Protein AF-A0A1E3VMR7-F1 (afdb_monomer)

Structure (mmCIF, N/CA/C/O backbone):
data_AF-A0A1E3VMR7-F1
#
_entry.id   AF-A0A1E3VMR7-F1
#
loop_
_atom_site.group_PDB
_atom_site.id
_atom_site.type_symbol
_atom_site.label_atom_id
_atom_site.label_alt_id
_atom_site.label_comp_id
_atom_site.label_asym_id
_atom_site.label_entity_id
_atom_site.label_seq_id
_atom_site.pdbx_PDB_ins_code
_atom_site.Cartn_x
_atom_site.Cartn_y
_atom_site.Cartn_z
_atom_site.occupancy
_atom_site.B_iso_or_equiv
_atom_site.auth_seq_id
_atom_site.auth_comp_id
_atom_site.auth_asym_id
_atom_site.auth_atom_id
_atom_site.pdbx_PDB_model_num
ATOM 1 N N . MET A 1 1 ? -7.855 6.022 -0.232 1.00 80.88 1 MET A N 1
ATOM 2 C CA . MET A 1 1 ? -7.614 5.793 1.214 1.00 80.88 1 MET A CA 1
ATOM 3 C C . MET A 1 1 ? -6.220 5.238 1.507 1.00 80.88 1 MET A C 1
ATOM 5 O O . MET A 1 1 ? -5.558 5.790 2.373 1.00 80.88 1 MET A O 1
ATOM 9 N N . ALA A 1 2 ? -5.736 4.217 0.783 1.00 87.19 2 ALA A N 1
ATOM 10 C CA . ALA A 1 2 ? -4.432 3.581 1.044 1.00 87.19 2 ALA A CA 1
ATOM 11 C C . ALA A 1 2 ? -3.250 4.563 1.197 1.00 87.19 2 ALA A C 1
ATOM 13 O O . ALA A 1 2 ? -2.472 4.449 2.140 1.00 87.19 2 ALA A O 1
ATOM 14 N N . GLY A 1 3 ? -3.145 5.557 0.303 1.00 86.25 3 GLY A N 1
ATOM 15 C CA . GLY A 1 3 ? -2.111 6.597 0.383 1.00 86.25 3 GLY A CA 1
ATOM 16 C C . GLY A 1 3 ? -2.225 7.458 1.643 1.00 86.25 3 GLY A C 1
ATOM 17 O O . GLY A 1 3 ? -1.239 7.632 2.345 1.00 86.25 3 GLY A O 1
ATOM 18 N N . VAL A 1 4 ? -3.439 7.907 1.980 1.00 88.88 4 VAL A N 1
ATOM 19 C CA . VAL A 1 4 ? -3.711 8.711 3.186 1.00 88.88 4 VAL A CA 1
ATOM 20 C C . VAL A 1 4 ? -3.326 7.946 4.452 1.00 88.88 4 VAL A C 1
ATOM 22 O O . VAL A 1 4 ? -2.595 8.475 5.281 1.00 88.88 4 VAL A O 1
ATOM 25 N N . LEU A 1 5 ? -3.741 6.681 4.572 1.00 89.62 5 LE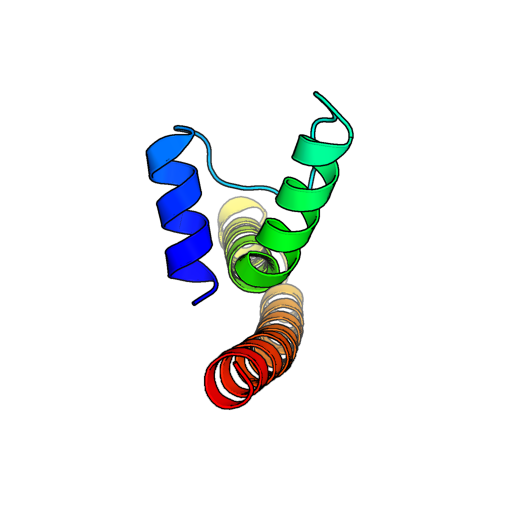U A N 1
ATOM 26 C CA . LEU A 1 5 ? -3.381 5.813 5.699 1.00 89.62 5 LEU A CA 1
ATOM 27 C C . LEU A 1 5 ? -1.869 5.601 5.803 1.00 89.62 5 LEU A C 1
ATOM 29 O O . LEU A 1 5 ? -1.297 5.725 6.885 1.00 89.62 5 LEU A O 1
ATOM 33 N N . SER A 1 6 ? -1.210 5.308 4.679 1.00 90.00 6 SER A N 1
ATOM 34 C CA . SER A 1 6 ? 0.240 5.114 4.658 1.00 90.00 6 SER A CA 1
ATOM 35 C C . SER A 1 6 ? 0.996 6.382 5.058 1.00 90.00 6 SER A C 1
ATOM 37 O O . SER A 1 6 ? 1.982 6.285 5.788 1.00 90.00 6 SER A O 1
ATOM 39 N N . SER A 1 7 ? 0.563 7.549 4.581 1.00 90.56 7 SER A N 1
ATOM 40 C CA . SER A 1 7 ? 1.173 8.841 4.904 1.00 90.56 7 SER A CA 1
ATOM 41 C C . SER A 1 7 ? 0.901 9.258 6.345 1.00 90.56 7 SER A C 1
ATOM 43 O O . SER A 1 7 ? 1.807 9.750 7.006 1.00 90.56 7 SER A O 1
ATOM 45 N N .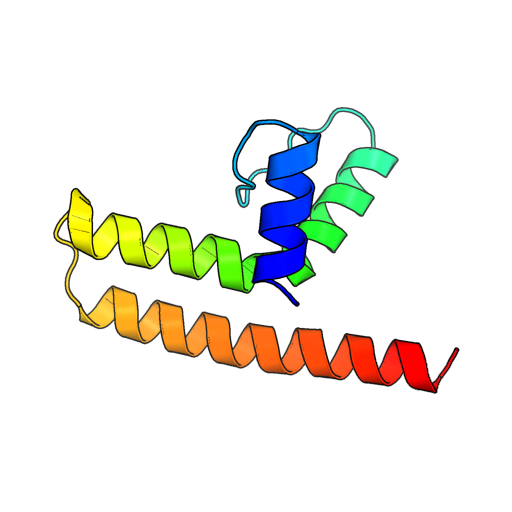 PHE A 1 8 ? -0.308 9.019 6.857 1.00 92.19 8 PHE A N 1
ATOM 46 C CA . PHE A 1 8 ? -0.654 9.308 8.247 1.00 92.19 8 PHE A CA 1
ATOM 47 C C . PHE A 1 8 ? 0.191 8.486 9.216 1.00 92.19 8 PHE A C 1
ATOM 49 O O . PHE A 1 8 ? 0.769 9.035 10.149 1.00 92.19 8 PHE A O 1
ATOM 56 N N . VAL A 1 9 ? 0.332 7.180 8.974 1.00 89.62 9 VAL A N 1
ATOM 57 C CA . VAL A 1 9 ? 1.201 6.367 9.829 1.00 89.62 9 VAL A CA 1
ATOM 58 C C . VAL A 1 9 ? 2.641 6.830 9.732 1.00 89.62 9 VAL A C 1
ATOM 60 O O . VAL A 1 9 ? 3.256 6.994 10.772 1.00 89.62 9 VAL A O 1
ATOM 63 N N . GLN A 1 10 ? 3.153 7.121 8.534 1.00 92.88 10 GLN A N 1
ATOM 64 C CA . GLN A 1 10 ? 4.508 7.656 8.395 1.00 92.88 10 GLN A CA 1
ATOM 65 C C . GLN A 1 10 ? 4.705 8.970 9.162 1.00 92.88 10 GLN A C 1
ATOM 67 O O . GLN A 1 10 ? 5.755 9.164 9.766 1.00 92.88 10 GLN A O 1
ATOM 72 N N . LEU A 1 11 ? 3.705 9.853 9.168 1.00 94.25 11 LEU A N 1
ATOM 73 C CA . LEU A 1 11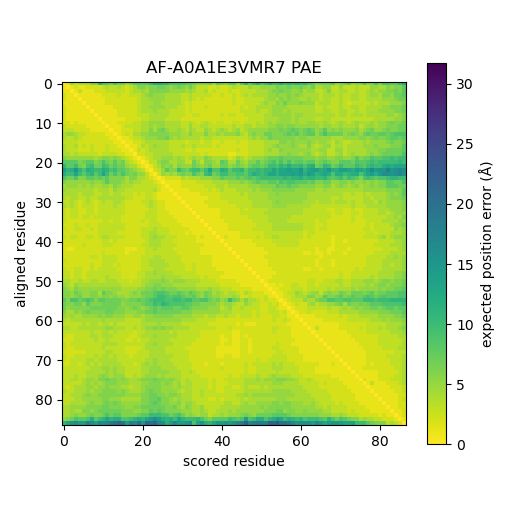 ? 3.741 11.100 9.928 1.00 94.25 11 LEU A CA 1
ATOM 74 C C . LEU A 1 11 ? 3.866 10.842 11.436 1.00 94.25 11 LEU A C 1
ATOM 76 O O . LEU A 1 11 ? 4.636 11.518 12.108 1.00 94.25 11 LEU A O 1
ATOM 80 N N . VAL A 1 12 ? 3.131 9.859 11.960 1.00 92.69 12 VAL A N 1
ATOM 81 C CA . VAL A 1 12 ? 3.128 9.532 13.395 1.00 92.69 12 VAL A CA 1
ATOM 82 C C . VAL A 1 12 ? 4.347 8.698 13.799 1.00 92.69 12 VAL A C 1
ATOM 84 O O . VAL A 1 12 ? 4.891 8.895 14.882 1.00 92.69 12 VAL A O 1
ATOM 87 N N . SER A 1 13 ? 4.791 7.760 12.958 1.00 89.75 13 SER A N 1
ATOM 88 C CA . SER A 1 13 ? 5.896 6.847 13.271 1.00 89.75 13 SER A CA 1
ATOM 89 C C . SER A 1 13 ? 7.272 7.348 12.842 1.00 89.75 13 SER A C 1
ATOM 91 O O . SER A 1 13 ? 8.262 6.705 13.177 1.00 89.75 13 SER A O 1
ATOM 93 N N . GLY A 1 14 ? 7.360 8.411 12.039 1.00 92.38 14 GLY A N 1
ATOM 94 C CA . GLY A 1 14 ? 8.597 8.886 11.400 1.00 92.38 14 GLY A CA 1
ATOM 95 C C . GLY A 1 14 ? 9.087 7.994 10.251 1.00 92.38 14 GLY A C 1
ATOM 96 O O . GLY A 1 14 ? 9.697 8.475 9.299 1.00 92.38 14 GLY A O 1
ATOM 97 N N . GLU A 1 15 ? 8.760 6.703 10.291 1.00 89.31 15 GLU A N 1
ATOM 98 C CA . GLU A 1 15 ? 9.193 5.718 9.305 1.00 89.31 15 GLU A CA 1
ATOM 99 C C . GLU A 1 15 ? 8.108 5.369 8.270 1.00 89.31 15 GLU A C 1
ATOM 101 O O . GLU A 1 15 ? 6.934 5.197 8.614 1.00 89.31 15 GLU A O 1
ATOM 106 N N . PRO A 1 16 ? 8.472 5.199 6.985 1.00 90.38 16 PRO A N 1
ATOM 107 C CA . PRO A 1 16 ? 7.549 4.742 5.957 1.00 90.38 16 PRO A CA 1
ATOM 108 C C . PRO A 1 16 ? 7.034 3.327 6.248 1.00 90.38 16 PRO A C 1
ATOM 110 O O . PRO A 1 16 ? 7.812 2.395 6.432 1.00 90.38 16 PRO A O 1
ATOM 113 N N . MET A 1 17 ? 5.718 3.124 6.160 1.00 90.94 17 MET A N 1
ATOM 114 C CA . MET A 1 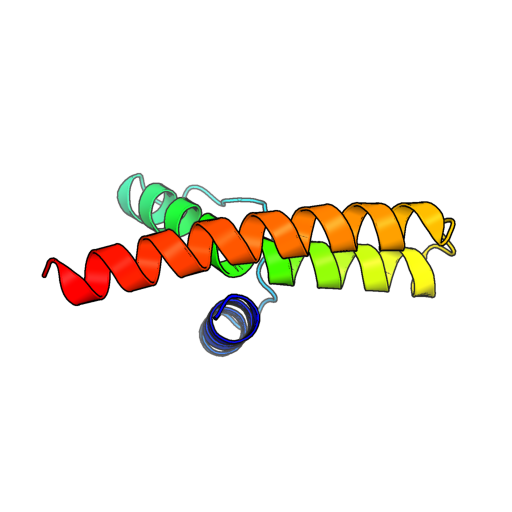17 ? 5.103 1.813 6.408 1.00 90.94 17 MET A CA 1
ATOM 115 C C . MET A 1 17 ? 5.589 0.724 5.445 1.00 90.94 17 MET A C 1
ATOM 117 O O . MET A 1 17 ? 5.724 0.968 4.249 1.00 90.94 17 MET A O 1
ATOM 121 N N . ARG A 1 18 ? 5.816 -0.497 5.937 1.00 92.06 18 ARG A N 1
ATOM 122 C CA . ARG A 1 18 ? 6.294 -1.652 5.154 1.00 92.06 18 ARG A CA 1
ATOM 123 C C . ARG A 1 18 ? 5.412 -2.869 5.450 1.00 92.06 18 ARG A C 1
ATOM 125 O O . ARG A 1 18 ? 4.719 -2.895 6.464 1.00 92.06 18 ARG A O 1
ATOM 132 N N . PHE A 1 19 ? 5.459 -3.890 4.591 1.00 89.94 19 PHE A N 1
ATOM 133 C CA . PHE A 1 19 ? 4.672 -5.118 4.787 1.00 89.94 19 PHE A CA 1
ATOM 134 C C . PHE A 1 19 ? 5.055 -5.909 6.049 1.00 89.94 19 PHE A C 1
ATOM 136 O O . PHE A 1 19 ? 4.227 -6.649 6.567 1.00 89.94 19 PHE A O 1
ATOM 143 N N . GLY A 1 20 ? 6.268 -5.724 6.580 1.00 86.88 20 GLY A N 1
ATOM 144 C CA . GLY A 1 20 ? 6.692 -6.367 7.824 1.00 86.88 20 GLY A CA 1
ATOM 145 C C . GLY A 1 20 ? 5.906 -5.868 9.036 1.00 86.88 20 GLY A C 1
ATOM 146 O O . GLY A 1 20 ? 5.631 -4.670 9.144 1.00 86.88 20 GLY A O 1
ATOM 147 N N . VAL A 1 21 ? 5.565 -6.782 9.943 1.00 82.12 21 VAL A N 1
ATOM 148 C CA . VAL A 1 21 ? 4.975 -6.497 11.258 1.00 82.12 21 VAL A CA 1
ATOM 149 C C . VAL A 1 21 ? 6.031 -6.804 12.306 1.00 82.12 21 VAL A C 1
ATOM 151 O O . VAL A 1 21 ? 6.639 -7.869 12.270 1.00 82.12 21 VAL A O 1
ATOM 154 N N . GLU A 1 22 ? 6.247 -5.873 13.226 1.00 82.12 22 GLU A N 1
ATOM 155 C CA . GLU A 1 22 ? 7.174 -6.059 14.336 1.00 82.12 22 GLU A CA 1
ATOM 156 C C . GLU A 1 22 ? 6.347 -6.395 15.586 1.00 82.12 22 GLU A C 1
ATOM 158 O O . GLU A 1 22 ? 5.600 -5.538 16.072 1.00 82.12 22 GLU A O 1
ATOM 163 N N . PRO A 1 23 ? 6.372 -7.651 16.062 1.00 75.56 23 PRO A N 1
ATOM 164 C CA . PRO A 1 23 ? 5.474 -8.092 17.118 1.00 75.56 23 PRO A CA 1
ATOM 165 C C . PRO A 1 23 ? 5.933 -7.541 18.471 1.00 75.56 23 PRO A C 1
ATOM 167 O O . PRO A 1 23 ? 6.836 -8.079 19.104 1.00 75.56 23 PRO A O 1
ATOM 170 N N . LYS A 1 24 ? 5.291 -6.459 18.922 1.00 81.75 24 LYS A N 1
ATOM 171 C CA . LYS A 1 24 ? 5.480 -5.901 20.276 1.00 81.75 24 LYS A CA 1
ATOM 172 C C . LYS A 1 24 ? 4.435 -6.413 21.271 1.00 81.75 24 LYS A C 1
ATOM 174 O O . LYS A 1 24 ? 4.726 -6.566 22.450 1.00 81.75 24 LYS A O 1
ATOM 179 N N . SER A 1 25 ? 3.219 -6.690 20.799 1.00 89.81 25 SER A N 1
ATOM 180 C CA . SER A 1 25 ? 2.136 -7.331 21.555 1.00 89.81 25 SER A CA 1
ATOM 181 C C . SER A 1 25 ? 1.087 -7.894 20.591 1.00 89.81 25 SER A C 1
ATOM 183 O O . SER A 1 25 ? 0.991 -7.432 19.453 1.00 89.81 25 SER A O 1
ATOM 185 N N . THR A 1 26 ? 0.268 -8.856 21.027 1.00 88.94 26 THR A N 1
ATOM 186 C CA . THR A 1 26 ? -0.779 -9.467 20.183 1.00 88.94 26 THR A CA 1
ATOM 187 C C . THR A 1 26 ? -1.743 -8.428 19.612 1.00 88.94 26 THR A C 1
ATOM 189 O O . THR A 1 26 ? -2.020 -8.431 18.415 1.00 88.94 26 THR A O 1
ATOM 192 N N . LEU A 1 27 ? -2.203 -7.488 20.444 1.00 89.81 27 LEU A N 1
ATOM 193 C CA . LEU A 1 27 ? -3.127 -6.438 20.016 1.00 89.81 27 LEU A CA 1
ATOM 194 C C . LEU A 1 27 ? -2.479 -5.486 18.998 1.00 89.81 27 LEU A C 1
ATOM 196 O O . LEU A 1 27 ? -3.095 -5.143 17.989 1.00 89.81 27 LEU A O 1
ATOM 200 N N . SER A 1 28 ? -1.217 -5.106 19.227 1.00 87.81 28 SER A N 1
ATOM 201 C CA . SER A 1 28 ? -0.452 -4.273 18.293 1.00 87.81 28 SER A CA 1
ATOM 202 C C . SER A 1 28 ? -0.241 -4.975 16.950 1.00 87.81 28 SER A C 1
ATOM 204 O O . SER A 1 28 ? -0.384 -4.344 15.902 1.00 87.81 28 SER A O 1
ATOM 206 N N . SER A 1 29 ? 0.022 -6.283 16.964 1.00 90.00 29 SER A N 1
ATOM 207 C CA . SER A 1 29 ? 0.161 -7.088 15.751 1.00 90.00 29 SER A CA 1
ATOM 208 C C . SER A 1 29 ? -1.140 -7.147 14.953 1.00 90.00 29 SER A C 1
ATOM 210 O O . SER A 1 29 ? -1.112 -6.920 13.746 1.00 90.00 29 SER A O 1
ATOM 212 N N . ILE A 1 30 ? -2.282 -7.380 15.610 1.00 92.25 30 ILE A N 1
ATOM 213 C CA . ILE A 1 30 ? -3.596 -7.423 14.947 1.00 92.25 30 ILE A CA 1
ATOM 214 C C . ILE A 1 30 ? -3.909 -6.073 14.295 1.00 92.25 30 ILE A C 1
ATOM 216 O O . ILE A 1 30 ? -4.168 -6.016 13.091 1.00 92.25 30 ILE A O 1
ATOM 220 N N . GLY A 1 31 ? -3.815 -4.976 15.053 1.00 91.44 31 GLY A N 1
ATOM 221 C CA . GLY A 1 31 ? -4.025 -3.632 14.509 1.00 91.44 31 GLY A CA 1
ATOM 222 C C . GLY A 1 31 ? -3.047 -3.312 13.375 1.00 91.44 31 GLY A C 1
ATOM 223 O O . GLY A 1 31 ? -3.430 -2.755 12.347 1.00 91.44 31 GLY A O 1
ATOM 224 N N . GLY A 1 32 ? -1.791 -3.741 13.515 1.00 90.75 32 GLY A N 1
ATOM 225 C CA . GLY A 1 32 ? -0.757 -3.594 12.499 1.00 90.75 32 GLY A CA 1
ATOM 226 C C . GLY A 1 32 ? -1.073 -4.325 11.194 1.00 90.75 32 GLY A C 1
ATOM 227 O O . GLY A 1 32 ? -0.794 -3.777 10.124 1.00 90.75 32 GLY A O 1
ATOM 228 N N . VAL A 1 33 ? -1.654 -5.524 11.261 1.00 91.69 33 VAL A N 1
ATOM 229 C CA . VAL A 1 33 ? -2.109 -6.275 10.083 1.00 91.69 33 VAL A CA 1
ATOM 230 C C . VAL A 1 33 ? -3.276 -5.556 9.422 1.00 91.69 33 VAL A C 1
ATOM 232 O O . VAL A 1 33 ? -3.182 -5.257 8.234 1.00 91.69 33 VAL A O 1
ATOM 235 N N . ILE A 1 34 ? -4.322 -5.204 10.179 1.00 91.81 34 ILE A N 1
ATOM 236 C CA . ILE A 1 34 ? -5.508 -4.501 9.656 1.00 91.81 34 ILE A CA 1
ATOM 237 C C . ILE A 1 34 ? -5.085 -3.241 8.903 1.00 91.81 34 ILE A C 1
ATOM 239 O O . ILE A 1 34 ? -5.469 -3.022 7.756 1.00 91.81 34 ILE A O 1
ATOM 243 N N . LEU A 1 35 ? -4.219 -2.440 9.514 1.00 91.50 35 LEU A N 1
ATOM 244 C CA . LEU A 1 35 ? -3.776 -1.185 8.930 1.00 91.50 35 LEU A CA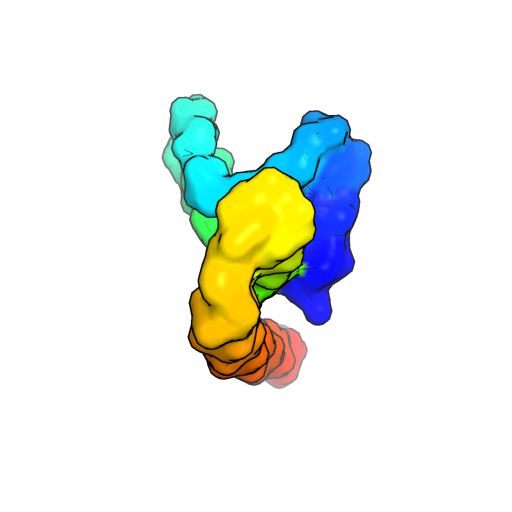 1
ATOM 245 C C . LEU A 1 35 ? -2.995 -1.402 7.619 1.00 91.50 35 LEU A C 1
ATOM 247 O O . LEU A 1 35 ? -3.185 -0.666 6.649 1.00 91.50 35 LEU A O 1
ATOM 251 N N . ARG A 1 36 ? -2.183 -2.463 7.543 1.00 92.81 36 ARG A N 1
ATOM 252 C CA . ARG A 1 36 ? -1.478 -2.870 6.316 1.00 92.81 36 ARG A CA 1
ATOM 253 C C . ARG A 1 36 ? -2.410 -3.445 5.254 1.00 92.81 36 ARG A C 1
ATOM 255 O O . ARG A 1 36 ? -2.100 -3.290 4.078 1.00 92.81 36 ARG A O 1
ATOM 262 N N . VAL A 1 37 ? -3.543 -4.049 5.615 1.00 92.75 37 VAL A N 1
ATOM 263 C CA . VAL 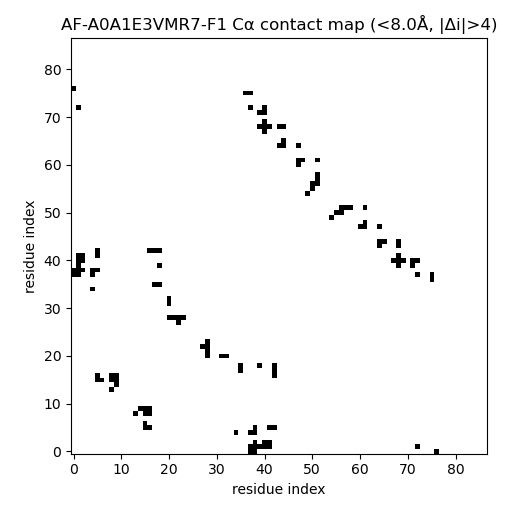A 1 37 ? -4.546 -4.488 4.629 1.00 92.75 37 VAL A CA 1
ATOM 264 C C . VAL A 1 37 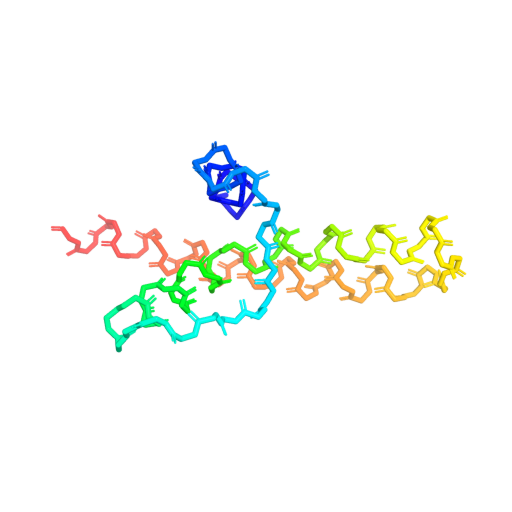? -5.079 -3.295 3.836 1.00 92.75 37 VAL A C 1
ATOM 266 O O . VAL A 1 37 ? -5.200 -3.380 2.617 1.00 92.75 37 VAL A O 1
ATOM 269 N N . PHE A 1 38 ? -5.325 -2.159 4.490 1.00 92.62 38 PHE A N 1
ATOM 270 C CA . PHE A 1 38 ? -5.821 -0.958 3.811 1.00 92.62 38 PHE A CA 1
ATOM 271 C C . PHE A 1 38 ? -4.712 -0.106 3.180 1.00 92.62 38 PHE A C 1
ATOM 273 O O . PHE A 1 38 ? -4.920 0.495 2.127 1.00 92.62 38 PHE A O 1
ATOM 280 N N . ALA A 1 39 ? -3.528 -0.038 3.792 1.00 94.12 39 ALA A N 1
ATOM 281 C CA . ALA A 1 39 ? -2.383 0.699 3.248 1.00 94.12 39 ALA A CA 1
ATOM 282 C C . ALA A 1 39 ? -1.595 -0.093 2.184 1.00 94.12 39 ALA A C 1
ATOM 284 O O . ALA A 1 39 ? -0.790 0.488 1.453 1.00 94.12 39 ALA A O 1
ATOM 285 N N . GLY A 1 40 ? -1.835 -1.401 2.070 1.00 94.62 40 GLY A N 1
ATOM 286 C CA . GLY A 1 40 ? -1.123 -2.345 1.206 1.00 94.62 40 GLY A CA 1
ATOM 287 C C . GLY A 1 40 ? -0.932 -1.877 -0.238 1.00 94.62 40 GLY A C 1
ATOM 288 O O . GLY A 1 40 ? 0.209 -1.896 -0.706 1.00 94.62 40 GLY A O 1
ATOM 289 N N . PRO A 1 41 ? -1.969 -1.360 -0.928 1.00 95.50 41 PRO A N 1
ATOM 290 C CA . PRO A 1 41 ? -1.821 -0.830 -2.283 1.00 95.50 41 PRO A CA 1
ATOM 291 C C . PRO A 1 41 ? -0.788 0.300 -2.392 1.00 95.50 41 PRO A C 1
ATOM 293 O O . PRO A 1 41 ? -0.006 0.339 -3.340 1.00 95.50 41 PRO A O 1
ATOM 296 N N . ALA A 1 42 ? -0.734 1.196 -1.401 1.00 95.12 42 ALA A N 1
ATOM 297 C CA . ALA A 1 42 ? 0.223 2.299 -1.381 1.00 95.12 42 ALA A CA 1
ATOM 298 C C . ALA A 1 42 ? 1.653 1.811 -1.107 1.00 95.12 42 ALA A C 1
ATOM 300 O O . ALA A 1 42 ? 2.597 2.268 -1.755 1.00 95.12 42 ALA A O 1
ATOM 301 N N . ILE A 1 43 ? 1.820 0.841 -0.199 1.00 95.38 43 ILE A N 1
ATOM 302 C CA . ILE A 1 43 ? 3.122 0.2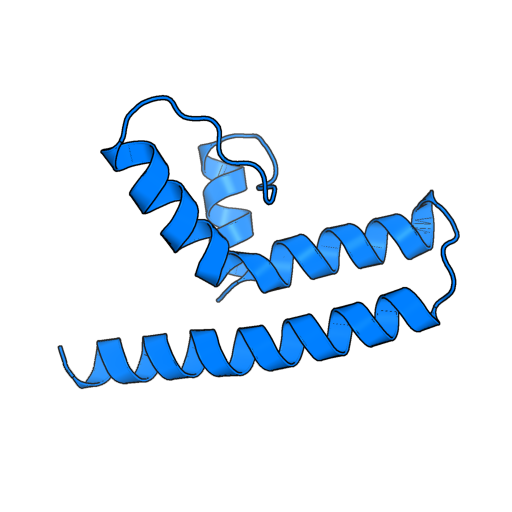12 0.076 1.00 95.38 43 ILE A CA 1
ATOM 303 C C . ILE A 1 43 ? 3.634 -0.503 -1.182 1.00 95.38 43 ILE A C 1
ATOM 305 O O . ILE A 1 43 ? 4.793 -0.321 -1.564 1.00 95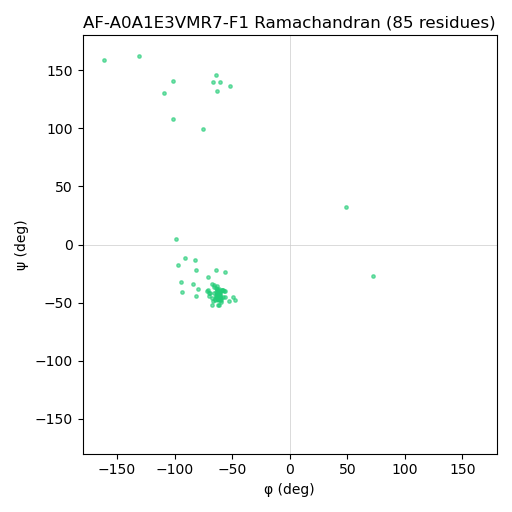.38 43 ILE A O 1
ATOM 309 N N . LEU A 1 44 ? 2.770 -1.279 -1.847 1.00 96.25 44 LEU A N 1
ATOM 310 C CA . LEU A 1 44 ? 3.089 -2.000 -3.078 1.00 96.25 44 LEU A CA 1
ATOM 311 C C . LEU A 1 44 ? 3.511 -1.036 -4.190 1.00 96.25 44 LEU A C 1
ATOM 313 O O . LEU A 1 44 ? 4.572 -1.225 -4.780 1.00 96.25 44 LEU A O 1
ATOM 317 N N . MET A 1 45 ? 2.734 0.024 -4.432 1.00 96.31 45 MET A N 1
ATOM 318 C CA . MET A 1 45 ? 3.055 1.036 -5.445 1.00 96.31 45 MET A CA 1
ATOM 319 C C . MET A 1 45 ? 4.364 1.754 -5.178 1.00 96.31 45 MET A C 1
ATOM 321 O O . MET A 1 45 ? 5.164 1.919 -6.098 1.00 96.31 45 MET A O 1
ATOM 325 N N . ARG A 1 46 ? 4.652 2.107 -3.924 1.00 94.38 46 ARG A N 1
ATOM 326 C CA . ARG A 1 46 ? 5.936 2.721 -3.583 1.00 94.38 46 ARG A CA 1
ATOM 327 C C . ARG A 1 46 ? 7.108 1.774 -3.841 1.00 94.38 46 ARG A C 1
ATOM 329 O O . ARG A 1 46 ? 8.141 2.214 -4.341 1.00 94.38 46 ARG A O 1
ATOM 336 N N . ASN A 1 47 ? 6.958 0.491 -3.520 1.00 94.81 47 ASN A N 1
ATOM 337 C CA . ASN A 1 47 ? 7.999 -0.508 -3.762 1.00 94.81 47 ASN A CA 1
ATOM 338 C C . ASN A 1 47 ? 8.189 -0.777 -5.261 1.00 94.81 47 ASN A C 1
ATOM 340 O O . ASN A 1 47 ? 9.324 -0.838 -5.719 1.00 94.81 47 ASN A O 1
ATOM 344 N N . ALA A 1 48 ? 7.104 -0.878 -6.032 1.00 95.19 48 ALA A N 1
ATOM 345 C CA . ALA A 1 48 ? 7.156 -1.069 -7.479 1.00 95.19 48 ALA A CA 1
ATOM 346 C C . ALA A 1 48 ? 7.805 0.128 -8.187 1.00 95.19 48 ALA A C 1
ATOM 348 O O . ALA A 1 48 ? 8.667 -0.048 -9.045 1.00 95.19 48 ALA A O 1
ATOM 349 N N . TRP A 1 49 ? 7.438 1.347 -7.785 1.00 95.12 49 TRP A N 1
ATOM 350 C CA . TRP A 1 49 ? 8.031 2.579 -8.299 1.00 95.12 49 TRP A CA 1
ATOM 351 C C . TRP A 1 49 ? 9.528 2.664 -7.988 1.00 95.12 49 TRP A C 1
ATOM 353 O O . TRP A 1 49 ? 10.334 2.907 -8.884 1.00 95.12 49 TRP A O 1
ATOM 363 N N . ARG A 1 50 ? 9.923 2.391 -6.736 1.00 94.31 50 ARG A N 1
ATOM 364 C CA . ARG A 1 50 ? 11.340 2.325 -6.347 1.00 94.31 50 ARG A CA 1
ATOM 365 C C . ARG A 1 50 ? 12.096 1.236 -7.103 1.00 94.31 50 ARG A C 1
ATOM 367 O O . ARG A 1 50 ? 13.188 1.507 -7.581 1.00 94.31 50 ARG A O 1
ATOM 374 N N . GLY A 1 51 ? 11.517 0.049 -7.263 1.00 93.25 51 GLY A N 1
ATOM 375 C CA . GLY A 1 51 ? 12.129 -1.041 -8.023 1.00 93.25 51 GLY A CA 1
ATOM 376 C C . GLY A 1 51 ? 12.315 -0.695 -9.503 1.00 93.25 51 GLY A C 1
ATOM 377 O O . GLY A 1 51 ? 13.324 -1.051 -10.100 1.00 93.25 51 GLY A O 1
ATOM 378 N N . MET A 1 52 ? 11.383 0.052 -10.094 1.00 94.75 52 MET A N 1
ATOM 379 C CA . MET A 1 52 ? 11.514 0.527 -11.471 1.00 94.75 52 MET A CA 1
ATOM 380 C C . MET A 1 52 ? 12.598 1.607 -11.609 1.00 94.75 52 MET A C 1
ATOM 382 O O . MET A 1 52 ? 13.381 1.550 -12.550 1.00 94.75 52 MET A O 1
ATOM 386 N N . LEU A 1 53 ? 12.650 2.582 -10.693 1.00 93.94 53 LEU A N 1
ATOM 387 C CA . LEU A 1 53 ? 13.572 3.720 -10.794 1.00 93.94 53 LEU A CA 1
ATOM 388 C C . LEU A 1 53 ? 14.994 3.425 -10.307 1.00 93.94 53 LEU A C 1
ATOM 390 O O . LEU A 1 53 ? 15.952 3.852 -10.938 1.00 93.94 53 LEU A O 1
ATOM 394 N N . ILE A 1 54 ? 15.129 2.757 -9.162 1.00 94.62 54 ILE A N 1
ATOM 395 C CA . ILE A 1 54 ? 16.411 2.577 -8.465 1.00 94.62 54 ILE A CA 1
ATOM 396 C C . ILE A 1 54 ? 17.062 1.259 -8.881 1.00 94.62 54 ILE A C 1
ATOM 398 O O . ILE A 1 54 ? 18.267 1.198 -9.089 1.00 94.62 54 ILE A O 1
ATOM 402 N N . GLU A 1 55 ? 16.261 0.205 -9.018 1.00 91.75 55 GLU A N 1
ATOM 403 C CA . GLU A 1 55 ? 16.750 -1.142 -9.333 1.00 91.75 55 GLU A CA 1
ATOM 404 C C . GLU A 1 55 ? 16.610 -1.484 -10.827 1.00 91.75 55 GLU A C 1
ATOM 406 O O . GLU A 1 55 ? 16.871 -2.618 -11.221 1.00 91.75 55 GLU A O 1
ATOM 411 N N . ALA A 1 56 ? 16.172 -0.521 -11.654 1.00 91.06 56 ALA A N 1
ATOM 412 C CA . ALA A 1 56 ? 15.958 -0.665 -13.097 1.00 91.06 56 ALA A CA 1
ATOM 413 C C . ALA A 1 56 ? 15.145 -1.918 -13.488 1.00 91.06 56 ALA A C 1
ATOM 415 O O . ALA A 1 56 ? 15.352 -2.513 -14.551 1.00 91.06 56 ALA A O 1
ATOM 416 N N . ARG A 1 57 ? 14.207 -2.345 -12.627 1.00 91.25 57 ARG A N 1
ATOM 417 C CA . ARG A 1 57 ? 13.396 -3.540 -12.881 1.00 91.25 57 ARG A CA 1
ATOM 418 C C . ARG A 1 57 ? 12.516 -3.343 -14.122 1.00 91.25 57 ARG A C 1
ATOM 420 O O . ARG A 1 57 ? 12.004 -2.242 -14.341 1.00 91.25 57 ARG A O 1
ATOM 427 N N . PRO A 1 58 ? 12.262 -4.410 -14.907 1.00 93.81 58 PRO A N 1
ATOM 428 C CA . PRO A 1 58 ? 11.415 -4.328 -16.092 1.00 93.81 58 PRO A CA 1
ATOM 429 C C . PRO A 1 58 ? 10.047 -3.698 -15.806 1.00 93.81 58 PRO A C 1
ATOM 431 O O . PRO A 1 58 ? 9.374 -4.070 -14.842 1.00 93.81 58 PRO A O 1
ATOM 434 N N . LYS A 1 59 ? 9.592 -2.807 -16.697 1.00 92.62 59 LYS A N 1
ATOM 435 C CA . LYS A 1 59 ? 8.305 -2.087 -16.577 1.00 92.62 59 LYS A CA 1
ATOM 436 C C . LYS A 1 59 ? 7.091 -3.014 -16.443 1.00 92.62 59 LYS A C 1
ATOM 438 O O . LYS A 1 59 ? 6.081 -2.620 -15.868 1.00 92.62 59 LYS A O 1
ATOM 443 N N . VAL A 1 60 ? 7.199 -4.257 -16.918 1.00 94.31 60 VAL A N 1
ATOM 444 C CA . VAL A 1 60 ? 6.169 -5.294 -16.745 1.00 94.31 60 VAL A CA 1
ATOM 445 C C . VAL A 1 60 ? 5.850 -5.523 -15.262 1.00 94.31 60 VAL A C 1
ATOM 447 O O . VAL A 1 60 ? 4.681 -5.622 -14.901 1.00 94.31 60 VAL A O 1
ATOM 450 N N . TRP A 1 61 ? 6.854 -5.514 -14.379 1.00 92.44 61 TRP A N 1
ATOM 451 C CA . TRP A 1 61 ? 6.647 -5.670 -12.934 1.00 92.44 61 TRP A CA 1
ATOM 452 C C . TRP A 1 61 ? 5.913 -4.487 -12.312 1.00 92.44 61 TRP A C 1
ATOM 454 O O . TRP A 1 61 ? 5.114 -4.671 -11.392 1.00 92.44 61 TRP A O 1
ATOM 464 N N . PHE A 1 62 ? 6.148 -3.282 -12.830 1.00 95.31 62 PHE A N 1
ATOM 465 C CA . PHE A 1 62 ? 5.397 -2.100 -12.426 1.00 95.31 62 PHE A CA 1
ATOM 466 C C . PHE A 1 62 ? 3.923 -2.224 -12.832 1.00 95.31 62 PHE A C 1
ATOM 468 O O . PHE A 1 62 ? 3.046 -2.046 -11.991 1.00 95.31 62 PHE A O 1
ATOM 475 N N . GLY A 1 63 ? 3.648 -2.619 -14.081 1.00 96.88 63 GLY A N 1
ATOM 476 C CA . GLY A 1 63 ? 2.285 -2.851 -14.571 1.00 96.88 63 GLY A CA 1
ATOM 477 C C . GLY A 1 63 ? 1.544 -3.948 -13.799 1.00 96.88 63 GLY A C 1
ATOM 478 O O . GLY A 1 63 ? 0.403 -3.747 -13.392 1.00 96.88 63 GLY A O 1
ATOM 479 N N . ALA A 1 64 ? 2.207 -5.073 -13.518 1.00 96.56 64 ALA A N 1
ATOM 480 C CA . ALA A 1 64 ? 1.638 -6.152 -12.709 1.00 96.56 64 ALA A CA 1
ATOM 481 C C . ALA A 1 64 ? 1.322 -5.682 -11.282 1.00 96.56 64 ALA A C 1
ATOM 483 O O . ALA A 1 64 ? 0.233 -5.930 -10.764 1.00 96.56 64 ALA A O 1
ATOM 484 N N . SER A 1 65 ? 2.244 -4.936 -10.668 1.00 96.50 65 SER A N 1
ATOM 485 C CA . SER A 1 65 ? 2.019 -4.349 -9.347 1.00 96.50 65 SER A CA 1
ATOM 486 C C . SER A 1 65 ? 0.830 -3.393 -9.368 1.00 96.50 65 SER A C 1
ATOM 488 O O . SER A 1 65 ? 0.028 -3.412 -8.439 1.00 96.50 65 SER A O 1
ATOM 490 N N . LEU A 1 66 ? 0.698 -2.571 -10.417 1.00 96.31 66 LEU A N 1
ATOM 491 C CA . LEU A 1 66 ? -0.394 -1.609 -10.573 1.00 96.31 66 LEU A CA 1
ATOM 492 C C . LEU A 1 66 ? -1.745 -2.317 -10.664 1.00 96.31 66 LEU A C 1
ATOM 494 O O . LEU A 1 66 ? -2.674 -1.925 -9.964 1.00 96.31 66 LEU A O 1
ATOM 498 N N . ALA A 1 67 ? -1.838 -3.383 -11.460 1.00 97.38 67 ALA A N 1
ATOM 499 C CA . ALA A 1 67 ? -3.052 -4.187 -11.569 1.00 97.38 67 ALA A CA 1
ATOM 500 C C . ALA A 1 67 ? -3.460 -4.783 -10.211 1.00 97.38 67 ALA A C 1
ATOM 502 O O . ALA A 1 67 ? -4.613 -4.657 -9.796 1.00 97.38 67 ALA A O 1
ATOM 503 N N . VAL A 1 68 ? -2.502 -5.356 -9.474 1.00 97.00 68 VAL A N 1
ATOM 504 C CA . VAL A 1 68 ? -2.746 -5.907 -8.130 1.00 97.00 68 VAL A CA 1
ATOM 505 C C . VAL A 1 68 ? -3.159 -4.810 -7.145 1.00 97.00 68 VAL A C 1
ATOM 507 O O . VAL A 1 68 ? -4.124 -4.982 -6.404 1.00 97.00 68 VAL A O 1
ATOM 510 N N . ALA A 1 69 ? -2.473 -3.665 -7.144 1.00 96.06 69 ALA A N 1
ATOM 511 C CA . ALA A 1 69 ? -2.801 -2.541 -6.271 1.00 96.06 69 ALA A CA 1
ATOM 512 C C . ALA A 1 69 ? -4.190 -1.963 -6.569 1.00 96.06 69 ALA A C 1
ATOM 514 O O . ALA A 1 69 ? -4.902 -1.593 -5.635 1.00 96.06 69 ALA A O 1
ATOM 515 N N . ALA A 1 70 ? -4.588 -1.897 -7.841 1.00 95.19 70 ALA A N 1
ATOM 516 C CA . ALA A 1 70 ? -5.905 -1.428 -8.254 1.00 95.19 70 ALA A CA 1
ATOM 517 C C . ALA A 1 70 ? -7.006 -2.385 -7.782 1.00 95.19 70 ALA A C 1
ATOM 519 O O . ALA A 1 70 ? -7.955 -1.947 -7.133 1.00 95.19 70 ALA A O 1
ATOM 520 N N . LEU A 1 71 ? -6.842 -3.689 -8.022 1.00 96.38 71 LEU A N 1
ATOM 521 C CA . LEU A 1 71 ? -7.799 -4.708 -7.590 1.00 96.38 71 LEU A CA 1
ATOM 522 C C . LEU A 1 71 ? -7.943 -4.736 -6.062 1.00 96.38 71 LEU A C 1
ATOM 524 O O . LEU A 1 71 ? -9.050 -4.732 -5.528 1.00 96.38 71 LEU A O 1
ATOM 528 N N . TRP A 1 72 ? -6.823 -4.687 -5.343 1.00 95.31 72 TRP A N 1
ATOM 529 C CA . TRP A 1 72 ? -6.823 -4.615 -3.885 1.00 95.31 72 TRP A CA 1
ATOM 530 C C . TRP A 1 72 ? -7.479 -3.317 -3.385 1.00 95.31 72 TRP A C 1
ATOM 532 O O . TRP A 1 72 ? -8.299 -3.342 -2.465 1.00 95.31 72 TRP A O 1
ATOM 542 N N . SER A 1 73 ? -7.193 -2.173 -4.012 1.00 92.75 73 SER A N 1
ATOM 543 C CA . SER A 1 73 ? -7.842 -0.900 -3.660 1.00 92.75 73 SER A CA 1
ATOM 544 C C . SER A 1 73 ? -9.355 -0.949 -3.864 1.00 92.75 73 SER A C 1
ATOM 546 O O . SER A 1 73 ? -10.085 -0.412 -3.035 1.00 92.75 73 SER A O 1
ATOM 548 N N . LEU A 1 74 ? -9.825 -1.618 -4.920 1.00 93.94 74 LEU A N 1
ATOM 549 C CA . LEU A 1 74 ? -11.250 -1.801 -5.181 1.00 93.94 74 LEU A CA 1
ATOM 550 C C . LEU A 1 74 ? -11.921 -2.598 -4.055 1.00 93.94 74 LEU A C 1
ATOM 552 O O . LEU A 1 74 ? -12.891 -2.120 -3.475 1.00 93.94 74 LEU A O 1
ATOM 556 N N . PHE A 1 75 ? -11.377 -3.764 -3.693 1.00 93.56 75 PHE A N 1
ATOM 557 C CA . PHE A 1 75 ? -11.952 -4.598 -2.630 1.00 93.56 75 PHE A CA 1
ATOM 558 C C . PHE A 1 75 ? -11.902 -3.927 -1.257 1.00 93.56 75 PHE A C 1
ATOM 560 O O . PHE A 1 75 ? -12.900 -3.894 -0.545 1.00 93.56 75 PHE A O 1
ATOM 567 N N . SER A 1 76 ? -10.754 -3.356 -0.888 1.00 91.00 76 SER A N 1
ATOM 568 C CA . SER A 1 76 ? -10.604 -2.663 0.398 1.00 91.00 76 SER A CA 1
ATOM 569 C C . SER A 1 76 ? -11.476 -1.407 0.492 1.00 91.00 76 SER A C 1
ATOM 571 O O . SER A 1 76 ? -12.000 -1.106 1.561 1.00 91.00 76 SER A O 1
ATOM 573 N N . GLY A 1 77 ? -11.671 -0.692 -0.620 1.00 89.19 77 GLY A N 1
ATOM 574 C CA . GLY A 1 77 ? -12.590 0.438 -0.704 1.00 89.19 77 GLY A CA 1
ATOM 575 C C . GLY A 1 77 ? -14.051 0.014 -0.574 1.00 89.19 77 GLY A C 1
ATOM 576 O O . GLY A 1 77 ? -14.776 0.613 0.213 1.00 89.19 77 GLY A O 1
ATOM 577 N N . ALA A 1 78 ? -14.466 -1.036 -1.288 1.00 92.56 78 ALA A N 1
ATOM 578 C CA . ALA A 1 78 ? -15.823 -1.573 -1.210 1.00 92.56 78 ALA A CA 1
ATOM 579 C C . ALA A 1 78 ? -16.167 -2.049 0.209 1.00 92.56 78 ALA A C 1
ATOM 581 O O . ALA A 1 78 ? -17.187 -1.637 0.747 1.00 92.56 78 ALA A O 1
ATOM 582 N N . LEU A 1 79 ? -15.278 -2.825 0.844 1.00 90.81 79 LEU A N 1
ATOM 583 C CA . LEU A 1 79 ? -15.441 -3.272 2.233 1.00 90.81 79 LEU A CA 1
ATOM 584 C C . LEU A 1 79 ? -15.590 -2.103 3.211 1.00 90.81 79 LEU A C 1
ATOM 586 O O . LEU A 1 79 ? -16.382 -2.172 4.142 1.00 90.81 79 LEU A O 1
ATOM 590 N N . LEU A 1 80 ? -14.822 -1.030 3.017 1.00 88.44 80 LEU A N 1
ATOM 591 C CA . LEU A 1 80 ? -14.903 0.135 3.890 1.00 88.44 80 LEU A CA 1
ATOM 592 C C . LEU A 1 80 ? -16.219 0.896 3.707 1.00 88.44 80 LEU A C 1
ATOM 594 O O . LEU A 1 80 ? -16.804 1.332 4.691 1.00 88.44 80 LEU A O 1
ATOM 598 N N . ILE A 1 81 ? -16.667 1.069 2.462 1.00 92.81 81 ILE A N 1
ATOM 599 C CA . ILE A 1 81 ? -17.950 1.716 2.167 1.00 92.81 81 ILE A CA 1
ATOM 600 C C . ILE A 1 81 ? -19.092 0.899 2.774 1.00 92.81 81 ILE A C 1
ATOM 602 O O . ILE A 1 81 ? -19.938 1.466 3.453 1.00 92.81 81 ILE A O 1
ATOM 606 N N . ASP A 1 82 ? -19.079 -0.419 2.583 1.00 93.56 82 ASP A N 1
ATOM 607 C CA . ASP A 1 82 ? -20.073 -1.334 3.147 1.00 93.56 82 ASP A CA 1
ATOM 608 C C . ASP A 1 82 ? -20.124 -1.253 4.680 1.00 93.56 82 ASP A C 1
ATOM 610 O O . ASP A 1 82 ? -21.193 -1.084 5.265 1.00 93.56 82 ASP A O 1
ATOM 614 N N . LEU A 1 83 ? -18.955 -1.248 5.329 1.00 90.75 83 LEU A N 1
ATOM 615 C CA . LEU A 1 83 ? -18.843 -1.078 6.776 1.00 90.75 83 LEU A CA 1
ATOM 616 C C . LEU A 1 83 ? -19.413 0.269 7.246 1.00 90.75 83 LEU A C 1
ATOM 618 O O . LEU A 1 83 ? -20.118 0.306 8.246 1.00 90.75 83 LEU A O 1
ATOM 622 N N . ILE A 1 84 ? -19.118 1.365 6.538 1.00 93.19 84 ILE A N 1
ATOM 623 C CA . ILE A 1 84 ? -19.616 2.709 6.879 1.00 93.19 84 ILE A CA 1
ATOM 624 C C . ILE A 1 84 ? -21.136 2.801 6.729 1.00 93.19 84 ILE A C 1
ATOM 626 O O . ILE A 1 84 ? -21.769 3.510 7.499 1.00 93.19 84 ILE A O 1
ATOM 630 N N . LEU A 1 85 ? -21.711 2.134 5.729 1.00 94.50 85 LEU A N 1
ATOM 631 C CA . LEU A 1 85 ? -23.150 2.185 5.463 1.00 94.50 85 LEU A CA 1
ATOM 632 C C . LEU A 1 85 ? -23.966 1.241 6.356 1.00 94.50 85 LEU A C 1
ATOM 634 O O . LEU A 1 85 ? -25.168 1.447 6.502 1.00 94.50 85 LEU A O 1
ATOM 638 N N . THR A 1 86 ? -23.332 0.205 6.909 1.00 93.62 86 THR A N 1
ATOM 639 C CA . THR A 1 86 ? -23.990 -0.817 7.743 1.00 93.62 86 THR A CA 1
ATOM 640 C C . THR A 1 86 ? -23.857 -0.543 9.249 1.00 93.62 86 THR A C 1
ATOM 642 O O . THR A 1 86 ? -24.604 -1.123 10.038 1.00 93.62 86 THR A O 1
ATOM 645 N N . LEU A 1 87 ? -22.915 0.318 9.655 1.00 78.44 87 LEU A N 1
ATOM 646 C CA . LEU A 1 87 ? -22.781 0.852 11.021 1.00 78.44 87 LEU A CA 1
ATOM 647 C C . LEU A 1 87 ? -23.781 1.982 11.290 1.00 78.44 87 LEU A C 1
ATOM 649 O O . LEU A 1 87 ? -24.270 2.034 12.441 1.00 78.44 87 LEU A O 1
#

Mean predicted aligned error: 3.92 Å

Foldseek 3Di:
DLQVLQVVVCVVVVDGDEPDDDPPDPVSRVVSNVSCLSNVLVNLQVVLVCCCPVVVDDCVSNVVSNVVSVVSNVVSVVVVVVVVVVD

Sequence (87 aa):
MAGVLSSFVQLVSGEPMRFGVEPKSTLSSIGGVILRVFAGPAILMRNAWRGMLIEARPKVWFGASLAVAALWSLFSGALLIDLILTL

Secondary structure (DSSP, 8-state):
-HHHHHHHHHHHHSSPP-S----S-HHHHHHHHHHHHHHHHHHHHHHHHHHHHTS---HHHHHHHHHHHHHHHHHHHHHHHHHHHH-

InterPro domains:
  IPR053803 Protein of unknown function DUF6949 [PF22258] (1-86)

pLDDT: mean 91.78, std 4.09, range [75.56, 97.38]

Solvent-accessible surface area (backbone atoms only — not comparable to full-atom values): 4852 Å² total; per-residue (Å²): 107,24,57,59,53,37,49,51,49,17,69,75,66,75,48,79,65,62,94,75,80,78,81,85,44,74,68,56,39,54,54,52,50,57,53,42,65,52,16,39,38,39,44,51,48,53,50,35,52,45,36,40,71,77,66,63,42,63,67,66,57,38,54,54,47,48,53,51,27,49,54,50,47,51,53,52,48,51,54,50,52,51,51,65,74,71,107

Radius of gyration: 14.3 Å; Cα contacts (8 Å, |Δi|>4): 67; chains: 1; bounding box: 41×21×38 Å

Organism: NCBI:txid1774969